Protein AF-A0A9D9MPE4-F1 (afdb_monomer_lite)

pLDDT: mean 89.32, std 13.88, range [50.31, 98.62]

Structure (mmCIF, N/CA/C/O backbone):
data_AF-A0A9D9MPE4-F1
#
_entry.id   AF-A0A9D9MPE4-F1
#
loop_
_atom_site.group_PDB
_atom_site.id
_atom_site.type_symbol
_atom_site.label_atom_id
_atom_site.label_alt_id
_atom_site.label_comp_id
_atom_site.label_asym_id
_atom_site.label_entity_id
_atom_site.label_seq_id
_atom_site.pdbx_PDB_ins_code
_atom_site.Cartn_x
_atom_site.Cartn_y
_atom_site.Cartn_z
_atom_site.occupancy
_atom_site.B_iso_or_equiv
_atom_site.auth_seq_id
_atom_site.auth_comp_id
_atom_site.auth_asym_id
_atom_site.auth_atom_id
_atom_site.pdbx_PDB_model_num
ATOM 1 N N . MET A 1 1 ? -32.839 11.301 33.427 1.00 52.88 1 MET A N 1
ATOM 2 C CA . MET A 1 1 ? -31.837 10.312 32.980 1.00 52.88 1 MET A CA 1
ATOM 3 C C . MET A 1 1 ? -32.446 9.555 31.813 1.00 52.88 1 MET A C 1
ATOM 5 O O . MET A 1 1 ? -33.246 8.661 32.034 1.00 52.88 1 MET A O 1
ATOM 9 N N . SER A 1 2 ? -32.174 9.999 30.587 1.00 50.31 2 SER A N 1
ATOM 10 C CA . SER A 1 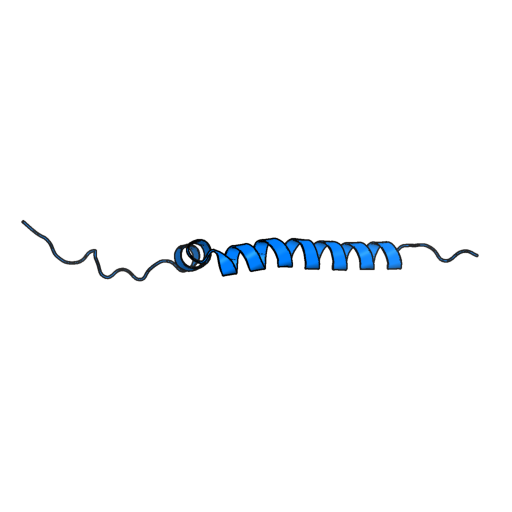2 ? -32.614 9.356 29.344 1.00 50.31 2 SER A CA 1
ATOM 11 C C . SER A 1 2 ? -31.419 8.606 28.753 1.00 50.31 2 SER A C 1
ATOM 13 O O . SER A 1 2 ? -30.627 9.188 28.019 1.00 50.31 2 SER A O 1
ATOM 15 N N . HIS A 1 3 ? -31.251 7.346 29.152 1.00 59.78 3 HIS A N 1
ATOM 16 C CA . HIS A 1 3 ? -30.257 6.424 28.601 1.00 59.78 3 HIS A CA 1
ATOM 17 C C . HIS A 1 3 ? -30.989 5.390 27.750 1.00 59.78 3 HIS A C 1
ATOM 19 O O . HIS A 1 3 ? -31.398 4.361 28.274 1.00 59.78 3 HIS A O 1
ATOM 25 N N . THR A 1 4 ? -31.191 5.673 26.465 1.00 64.06 4 THR A N 1
ATOM 26 C CA . THR A 1 4 ? -31.632 4.659 25.499 1.00 64.06 4 THR A CA 1
ATOM 27 C C . THR A 1 4 ? -31.372 5.183 24.085 1.00 64.06 4 THR A C 1
ATOM 29 O O . THR A 1 4 ? -31.695 6.336 23.819 1.00 64.06 4 THR A O 1
ATOM 32 N N . GLU A 1 5 ? -30.843 4.323 23.205 1.00 59.75 5 GLU A N 1
ATOM 33 C CA . GLU A 1 5 ? -30.926 4.384 21.722 1.00 59.75 5 GLU A CA 1
ATOM 34 C C . GLU A 1 5 ? -29.670 4.784 20.912 1.00 59.75 5 GLU A C 1
ATOM 36 O O . G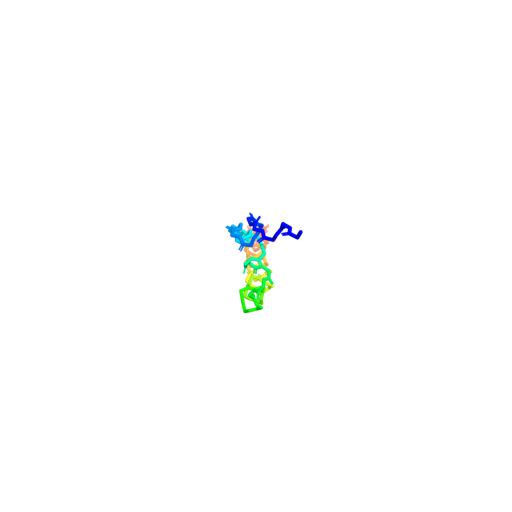LU A 1 5 ? -29.774 4.855 19.694 1.00 59.75 5 GLU A O 1
ATOM 41 N N . GLN A 1 6 ? -28.478 4.976 21.498 1.00 59.84 6 GLN A N 1
ATOM 42 C CA . GLN A 1 6 ? -27.244 5.212 20.702 1.00 59.84 6 GLN A CA 1
ATOM 43 C C . GLN A 1 6 ? -26.286 4.009 20.599 1.00 59.84 6 GLN A C 1
ATOM 45 O O . GLN A 1 6 ? -25.420 3.996 19.735 1.00 59.84 6 GLN A O 1
ATOM 50 N N . ASP A 1 7 ? -26.470 2.953 21.395 1.00 62.75 7 ASP A N 1
ATOM 51 C CA . ASP A 1 7 ? -25.525 1.821 21.447 1.00 62.75 7 ASP A CA 1
ATOM 52 C C . ASP A 1 7 ? -25.735 0.737 20.362 1.00 62.75 7 ASP A C 1
ATOM 54 O O . ASP A 1 7 ? -25.067 -0.293 20.389 1.00 62.75 7 ASP A O 1
ATOM 58 N N . ASN A 1 8 ? -26.654 0.929 19.405 1.00 73.81 8 ASN A N 1
ATOM 59 C CA . ASN A 1 8 ? -26.990 -0.072 18.373 1.00 73.81 8 ASN A CA 1
ATOM 60 C C . ASN A 1 8 ? -26.642 0.351 16.933 1.00 73.81 8 ASN A C 1
ATOM 62 O O . ASN A 1 8 ? -27.122 -0.266 15.979 1.00 73.81 8 ASN A O 1
ATOM 66 N N . GLU A 1 9 ? -25.825 1.388 16.735 1.00 83.50 9 GLU A N 1
ATOM 67 C CA . GLU A 1 9 ? -25.356 1.721 15.388 1.00 83.50 9 GLU A CA 1
ATOM 68 C C . GLU A 1 9 ? -24.345 0.667 14.890 1.00 83.50 9 GLU A C 1
ATOM 70 O O . GLU A 1 9 ? -23.421 0.293 15.619 1.00 83.50 9 GLU A O 1
ATOM 75 N N . PRO A 1 10 ? -24.500 0.143 13.658 1.00 86.69 10 PRO A N 1
ATOM 76 C CA . PRO A 1 10 ? -23.574 -0.843 13.118 1.00 86.69 10 PRO A CA 1
ATOM 77 C C . PRO A 1 10 ? -22.174 -0.237 12.973 1.00 86.69 10 PRO A C 1
ATOM 79 O O . PRO A 1 10 ? -22.010 0.857 12.433 1.00 86.69 10 PRO A O 1
ATOM 82 N N . VAL A 1 11 ? -21.152 -0.978 13.416 1.00 89.06 11 VAL A N 1
ATOM 83 C CA . VAL A 1 11 ? -19.755 -0.527 13.343 1.00 89.06 11 VAL A CA 1
ATOM 84 C C . VAL A 1 11 ? -19.378 -0.230 11.883 1.00 89.06 11 VAL A C 1
ATOM 86 O O . VAL A 1 11 ? -19.527 -1.120 11.037 1.00 89.06 11 VAL A O 1
ATOM 89 N N . PRO A 1 12 ? -18.847 0.966 11.567 1.00 93.12 12 PRO A N 1
ATOM 90 C CA . PRO A 1 12 ? -18.447 1.324 10.211 1.00 93.12 12 PRO A CA 1
ATOM 91 C C . PRO A 1 12 ? -17.430 0.345 9.610 1.00 93.12 12 PRO A C 1
ATOM 93 O O . PRO A 1 12 ? -16.473 -0.065 10.266 1.00 93.12 12 PRO A O 1
ATOM 96 N N . TRP A 1 13 ? -17.582 0.015 8.325 1.00 94.12 13 TRP A N 1
ATOM 97 C CA . TRP A 1 13 ? -16.723 -0.973 7.653 1.00 94.12 13 TRP A CA 1
ATOM 98 C C . TRP A 1 13 ? -15.238 -0.586 7.637 1.00 94.12 13 TRP A C 1
ATOM 100 O O . TRP A 1 13 ? -14.374 -1.429 7.867 1.00 94.12 13 TRP A O 1
ATOM 110 N N . MET A 1 14 ? -14.932 0.698 7.426 1.00 94.56 14 MET A N 1
ATOM 111 C CA . MET A 1 14 ? -13.547 1.176 7.450 1.00 94.56 14 MET A CA 1
ATOM 112 C C . MET A 1 14 ? -12.903 0.983 8.830 1.00 94.56 14 MET A C 1
ATOM 114 O O . MET A 1 14 ? -11.712 0.709 8.918 1.00 94.56 14 MET A O 1
ATOM 118 N N . GLN A 1 15 ? -13.691 1.080 9.904 1.00 93.56 15 GLN A N 1
ATOM 119 C CA . GLN A 1 15 ? -13.208 0.864 11.263 1.00 93.56 15 GLN A CA 1
ATOM 120 C C . GLN A 1 15 ? -12.855 -0.614 11.472 1.00 93.56 15 GLN A C 1
ATOM 122 O O . GLN A 1 15 ? -11.731 -0.924 11.842 1.00 93.56 15 GLN A O 1
ATOM 127 N N . GLN A 1 16 ? -13.736 -1.534 11.066 1.00 94.50 16 GLN A N 1
ATOM 128 C CA . GLN A 1 16 ? -13.461 -2.979 11.108 1.00 94.50 16 GLN A CA 1
ATOM 129 C C . GLN A 1 16 ? -12.220 -3.381 10.285 1.00 94.50 16 GLN A C 1
ATOM 131 O O . GLN A 1 16 ? -11.502 -4.312 10.651 1.00 94.50 16 GLN A O 1
ATOM 136 N N . LEU A 1 17 ? -11.962 -2.683 9.172 1.00 95.12 17 LEU A N 1
ATOM 137 C CA . LEU A 1 17 ? -10.775 -2.878 8.337 1.00 95.12 17 LEU A CA 1
ATOM 138 C C . LEU A 1 17 ? -9.488 -2.436 9.055 1.00 95.12 17 LEU A C 1
ATOM 140 O O . LEU A 1 17 ? -8.491 -3.156 9.018 1.00 95.12 17 LEU A O 1
ATOM 144 N N . LEU A 1 18 ? -9.517 -1.259 9.693 1.00 95.94 18 LEU A N 1
ATOM 145 C CA . LEU A 1 18 ? -8.380 -0.676 10.416 1.00 95.94 18 LEU A CA 1
ATOM 146 C C . LEU A 1 18 ? -8.124 -1.344 11.778 1.00 95.94 18 LEU A C 1
ATOM 148 O O . LEU A 1 18 ? -6.991 -1.343 12.252 1.00 95.94 18 LEU A O 1
ATOM 152 N N . ASP A 1 19 ? -9.140 -1.959 12.379 1.00 96.12 19 ASP A N 1
ATOM 153 C CA . ASP A 1 19 ? -9.034 -2.637 13.674 1.00 96.12 19 ASP A CA 1
ATOM 154 C C . ASP A 1 19 ? -8.410 -4.043 13.564 1.00 96.12 19 ASP A C 1
ATOM 156 O O . ASP A 1 19 ? -8.072 -4.655 14.579 1.00 96.12 19 ASP A O 1
ATOM 160 N N . ASN A 1 20 ? -8.223 -4.576 12.347 1.00 97.12 20 ASN A N 1
ATOM 161 C CA . ASN A 1 20 ? -7.595 -5.880 12.125 1.00 97.12 20 ASN A CA 1
ATOM 162 C C . ASN A 1 20 ? -6.103 -5.740 11.746 1.00 97.12 20 ASN A C 1
ATOM 164 O O . ASN A 1 20 ? -5.777 -5.538 10.570 1.00 97.12 20 ASN A O 1
ATOM 168 N N . PRO A 1 21 ? -5.165 -5.928 12.696 1.00 95.94 21 PRO A N 1
ATOM 169 C CA .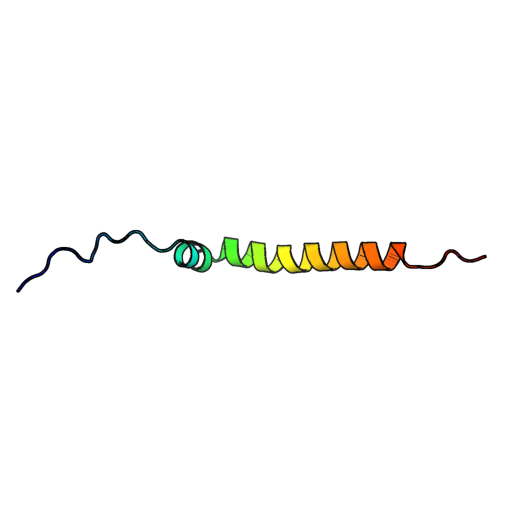 PRO A 1 21 ? -3.740 -5.715 12.450 1.00 95.94 21 PRO A CA 1
ATOM 170 C C . PRO A 1 21 ? -3.146 -6.688 11.425 1.00 95.94 21 PRO A C 1
ATOM 172 O O . PRO A 1 21 ? -2.235 -6.314 10.690 1.00 95.94 21 PRO A O 1
ATOM 175 N N . PHE A 1 22 ? -3.655 -7.919 11.325 1.00 98.19 22 PHE A N 1
ATOM 176 C CA . PHE A 1 22 ? -3.175 -8.882 10.329 1.00 98.19 22 PHE A CA 1
ATOM 177 C C . PHE A 1 22 ? -3.634 -8.522 8.924 1.00 98.19 22 PHE A C 1
ATOM 179 O O . PHE A 1 22 ? -2.875 -8.690 7.974 1.00 98.19 22 PHE A O 1
ATOM 186 N N . LEU A 1 23 ? -4.855 -8.005 8.791 1.00 97.31 23 LEU A N 1
ATOM 187 C CA . LEU A 1 23 ? -5.364 -7.528 7.513 1.00 97.31 23 LEU A CA 1
ATOM 188 C C . LEU A 1 23 ? -4.579 -6.296 7.052 1.00 97.31 23 LEU A C 1
ATOM 190 O O . LEU A 1 23 ? -4.173 -6.233 5.892 1.00 97.31 23 LEU A O 1
ATOM 194 N N . LEU A 1 24 ? -4.291 -5.362 7.962 1.00 97.12 24 LEU A N 1
ATOM 195 C CA . LEU A 1 24 ? -3.428 -4.218 7.668 1.00 97.12 24 LEU A CA 1
ATOM 196 C C . LEU A 1 24 ? -2.002 -4.637 7.305 1.00 97.12 24 LEU A C 1
ATOM 198 O O . LEU A 1 24 ? -1.448 -4.112 6.344 1.00 97.12 24 LEU A O 1
ATOM 202 N N . LEU A 1 25 ? -1.420 -5.603 8.019 1.00 98.00 25 LEU A N 1
ATOM 203 C CA . LEU A 1 25 ? -0.098 -6.145 7.703 1.00 98.00 25 LEU A CA 1
ATOM 204 C C . LEU A 1 25 ? -0.088 -6.833 6.334 1.00 98.00 25 LEU A C 1
ATOM 206 O O . LEU A 1 25 ? 0.820 -6.607 5.536 1.00 98.00 25 LEU A O 1
ATOM 210 N N . PHE A 1 26 ? -1.113 -7.634 6.042 1.00 98.19 26 PHE A N 1
ATOM 211 C CA . PHE A 1 26 ? -1.267 -8.295 4.753 1.00 98.19 26 PHE A CA 1
ATOM 212 C C . PHE A 1 26 ? -1.341 -7.270 3.627 1.00 98.19 26 PHE A C 1
ATOM 214 O O . PHE A 1 26 ? -0.539 -7.340 2.703 1.00 98.19 26 PHE A O 1
ATOM 221 N N . LEU A 1 27 ? -2.235 -6.282 3.718 1.00 97.94 27 LEU A N 1
ATOM 222 C CA . LEU A 1 27 ? -2.330 -5.216 2.719 1.00 97.94 27 LEU A CA 1
ATOM 223 C C . LEU A 1 27 ? -1.023 -4.418 2.620 1.00 97.94 27 LEU A C 1
ATOM 225 O O . LEU A 1 27 ? -0.569 -4.129 1.515 1.00 97.94 27 LEU A O 1
ATOM 229 N N . GLY A 1 28 ? -0.378 -4.133 3.753 1.00 97.62 28 GLY A N 1
ATOM 230 C CA . GLY A 1 28 ? 0.885 -3.402 3.822 1.00 97.62 28 GLY A CA 1
ATOM 231 C C . GLY A 1 28 ? 2.044 -4.095 3.105 1.00 97.62 28 GLY A C 1
ATOM 232 O O . GLY A 1 28 ? 2.888 -3.412 2.535 1.00 97.62 28 GLY A O 1
ATOM 233 N N . VAL A 1 29 ? 2.075 -5.430 3.077 1.00 98.38 29 VAL A N 1
ATOM 234 C CA . VAL A 1 29 ? 3.082 -6.203 2.327 1.00 98.38 29 VAL A CA 1
ATOM 235 C C . VAL A 1 29 ? 2.619 -6.489 0.896 1.00 98.38 29 VAL A C 1
ATOM 237 O O . VAL A 1 29 ? 3.397 -6.368 -0.050 1.00 98.38 29 VAL A O 1
ATOM 240 N N . MET A 1 30 ? 1.345 -6.833 0.709 1.00 98.38 30 MET A N 1
ATOM 241 C CA . MET A 1 30 ? 0.792 -7.232 -0.586 1.00 98.38 30 MET A CA 1
ATOM 242 C C . MET A 1 30 ? 0.737 -6.086 -1.588 1.00 98.38 30 MET A C 1
ATOM 244 O O . MET A 1 30 ? 1.058 -6.297 -2.755 1.00 98.38 30 MET A O 1
ATOM 248 N N . ILE A 1 31 ? 0.347 -4.882 -1.159 1.00 98.38 31 ILE A N 1
ATOM 249 C CA . ILE A 1 31 ? 0.256 -3.715 -2.046 1.00 98.38 31 ILE A CA 1
ATOM 250 C C . ILE A 1 31 ? 1.617 -3.407 -2.689 1.00 98.38 31 ILE A C 1
ATOM 252 O O . ILE A 1 31 ? 1.689 -3.439 -3.919 1.00 98.38 31 ILE A O 1
ATOM 256 N N . PRO A 1 32 ? 2.708 -3.156 -1.936 1.00 98.12 32 PRO A N 1
ATOM 257 C CA . PRO A 1 32 ? 4.000 -2.886 -2.555 1.00 98.12 32 PRO A CA 1
ATOM 258 C C . PRO A 1 32 ? 4.513 -4.091 -3.341 1.00 98.12 32 PRO A C 1
ATOM 260 O O . PRO A 1 32 ? 5.059 -3.896 -4.420 1.00 98.12 32 PRO A O 1
ATOM 263 N N . MET A 1 33 ? 4.294 -5.324 -2.869 1.00 98.50 33 MET A N 1
ATOM 264 C CA . MET A 1 33 ? 4.680 -6.524 -3.614 1.00 98.50 33 MET A CA 1
ATOM 265 C C . MET A 1 33 ? 4.061 -6.538 -5.020 1.00 98.50 33 MET A C 1
ATOM 267 O O . MET A 1 33 ? 4.783 -6.674 -6.004 1.00 98.50 33 MET A O 1
ATOM 271 N N . VAL A 1 34 ? 2.743 -6.353 -5.135 1.00 98.62 34 VAL A N 1
ATOM 272 C CA . VAL A 1 34 ? 2.051 -6.346 -6.433 1.00 98.62 34 VAL A CA 1
ATOM 273 C C . VAL A 1 34 ? 2.489 -5.154 -7.282 1.00 98.62 34 VAL A C 1
ATOM 275 O O . VAL A 1 34 ? 2.788 -5.332 -8.461 1.00 98.62 34 VAL A O 1
ATOM 278 N N . VAL A 1 35 ? 2.575 -3.957 -6.695 1.00 98.56 35 VAL A N 1
ATOM 279 C CA . VAL A 1 35 ? 2.989 -2.743 -7.416 1.00 98.56 35 VAL A CA 1
ATOM 280 C C . VAL A 1 35 ? 4.393 -2.901 -7.999 1.00 98.56 35 VAL A C 1
ATOM 282 O O . VAL A 1 35 ? 4.576 -2.653 -9.189 1.00 98.56 35 VAL A O 1
ATOM 285 N N . TYR A 1 36 ? 5.368 -3.357 -7.208 1.00 98.00 36 TYR A N 1
ATOM 286 C CA . TYR A 1 36 ? 6.742 -3.535 -7.680 1.00 98.00 36 TYR A CA 1
ATOM 287 C C . TYR A 1 36 ? 6.884 -4.676 -8.684 1.00 98.00 36 TYR A C 1
ATOM 289 O O . TYR A 1 36 ? 7.673 -4.547 -9.616 1.00 98.00 36 TYR A O 1
ATOM 297 N N . ILE A 1 37 ? 6.115 -5.762 -8.548 1.00 98.38 37 ILE A N 1
ATOM 298 C CA . ILE A 1 37 ? 6.098 -6.830 -9.557 1.00 98.38 37 ILE A CA 1
ATOM 299 C C . ILE A 1 37 ? 5.575 -6.286 -10.886 1.00 98.38 37 ILE A C 1
ATOM 301 O O . ILE A 1 37 ? 6.233 -6.446 -11.910 1.00 98.38 37 ILE A O 1
ATOM 305 N N . LEU A 1 38 ? 4.414 -5.626 -10.881 1.00 98.38 38 LEU A N 1
ATOM 306 C CA . LEU A 1 38 ? 3.819 -5.078 -12.101 1.00 98.38 38 LEU A CA 1
ATOM 307 C C . LEU A 1 38 ? 4.733 -4.036 -12.745 1.00 98.38 38 LEU A C 1
ATOM 309 O O . LEU A 1 38 ? 4.965 -4.084 -13.952 1.00 98.38 38 LEU A O 1
ATOM 313 N N . TRP A 1 39 ? 5.282 -3.130 -11.937 1.00 98.19 39 TRP A N 1
ATOM 314 C CA . TRP A 1 39 ? 6.229 -2.128 -12.405 1.00 98.19 39 TRP A CA 1
ATOM 315 C C . TRP A 1 39 ? 7.489 -2.770 -13.001 1.00 98.19 39 TRP A C 1
ATOM 317 O O . TRP A 1 39 ? 7.863 -2.430 -14.119 1.00 98.19 39 TRP A O 1
ATOM 327 N N . GLY A 1 40 ? 8.087 -3.758 -12.327 1.00 97.69 40 GLY A N 1
ATOM 328 C CA . GLY A 1 40 ? 9.261 -4.472 -12.833 1.00 97.69 40 GLY A CA 1
ATOM 329 C C . GLY A 1 40 ? 8.991 -5.247 -14.126 1.00 97.69 40 GLY A C 1
ATOM 330 O O . GLY A 1 40 ? 9.838 -5.277 -15.013 1.00 97.69 40 GLY A O 1
ATOM 331 N N . VAL A 1 41 ? 7.797 -5.826 -14.286 1.00 98.12 41 VAL A N 1
ATOM 332 C CA . VAL A 1 41 ? 7.393 -6.471 -15.547 1.00 98.12 41 VAL A CA 1
ATOM 333 C C . VAL A 1 41 ? 7.313 -5.450 -16.682 1.00 98.12 41 VAL A C 1
ATOM 335 O O . VAL A 1 41 ? 7.835 -5.709 -17.764 1.00 98.12 41 VAL A O 1
ATOM 338 N N . ILE A 1 42 ? 6.691 -4.290 -16.447 1.00 97.38 42 ILE A N 1
ATOM 339 C CA . ILE A 1 42 ? 6.621 -3.211 -17.446 1.00 97.38 42 ILE A CA 1
ATOM 340 C C . ILE A 1 42 ? 8.029 -2.744 -17.830 1.00 97.38 42 ILE A C 1
ATOM 342 O O . ILE A 1 42 ? 8.298 -2.550 -19.016 1.00 97.38 42 ILE A O 1
ATOM 346 N N . ASP A 1 43 ? 8.922 -2.602 -16.850 1.00 96.81 43 ASP A N 1
ATOM 347 C CA . ASP A 1 43 ? 10.305 -2.175 -17.066 1.00 96.81 43 ASP A CA 1
ATOM 348 C C . ASP A 1 43 ? 11.058 -3.169 -17.963 1.00 96.81 43 ASP A C 1
ATOM 350 O O . ASP A 1 43 ? 11.594 -2.780 -18.999 1.00 96.81 43 ASP A O 1
ATOM 354 N N . ILE A 1 44 ? 10.977 -4.472 -17.661 1.00 96.06 44 ILE A N 1
ATOM 355 C CA . ILE A 1 44 ? 11.589 -5.541 -18.471 1.00 96.06 44 ILE A CA 1
ATOM 356 C C . 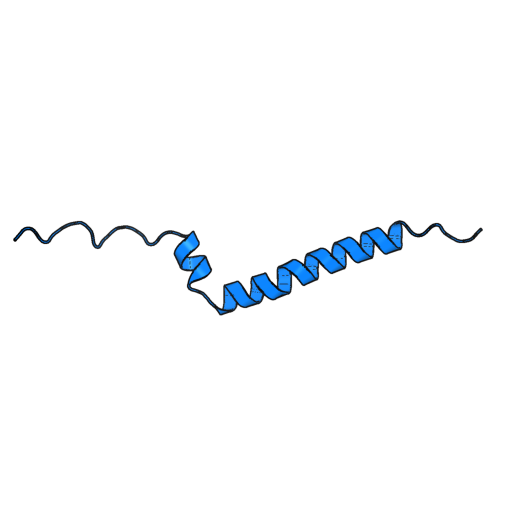ILE A 1 44 ? 11.043 -5.549 -19.904 1.00 96.06 44 ILE A C 1
ATOM 358 O O . ILE A 1 44 ? 11.817 -5.644 -20.855 1.00 96.06 44 ILE A O 1
ATOM 362 N N . LEU A 1 45 ? 9.721 -5.446 -20.077 1.00 96.19 45 LEU A N 1
ATOM 363 C CA . LEU A 1 45 ? 9.090 -5.449 -21.404 1.00 96.19 45 LEU A CA 1
ATOM 364 C C . LEU A 1 45 ? 9.441 -4.207 -22.233 1.00 96.19 45 LEU A C 1
ATOM 366 O O . LEU A 1 45 ? 9.347 -4.243 -23.459 1.00 96.19 45 LEU A O 1
ATOM 370 N N . SER A 1 46 ? 9.836 -3.119 -21.572 1.00 95.19 46 SER A N 1
ATOM 371 C CA . SER A 1 46 ? 10.225 -1.863 -22.216 1.00 95.19 46 SER A CA 1
ATOM 372 C C . SER A 1 46 ? 11.697 -1.836 -22.638 1.00 95.19 46 SER A C 1
ATOM 374 O O . SER A 1 46 ? 12.103 -0.905 -23.337 1.00 95.19 46 SER A O 1
ATOM 376 N N . ILE A 1 47 ? 12.503 -2.836 -22.251 1.00 94.88 47 ILE A N 1
ATOM 377 C CA . ILE A 1 47 ? 13.907 -2.929 -22.663 1.00 94.88 47 ILE A CA 1
ATOM 378 C C . ILE A 1 47 ? 13.968 -3.228 -24.169 1.00 94.88 47 ILE A C 1
ATOM 380 O O . ILE A 1 47 ? 13.472 -4.267 -24.615 1.00 94.88 47 ILE A O 1
ATOM 384 N N . PRO A 1 48 ? 14.597 -2.357 -24.980 1.00 90.81 48 PRO A N 1
ATOM 385 C CA . PRO A 1 48 ? 14.768 -2.625 -26.397 1.00 90.81 48 PRO A CA 1
ATOM 386 C C . PRO A 1 48 ? 15.715 -3.811 -26.590 1.00 90.81 48 PRO A C 1
ATOM 388 O O . PRO A 1 48 ? 16.815 -3.850 -26.036 1.00 90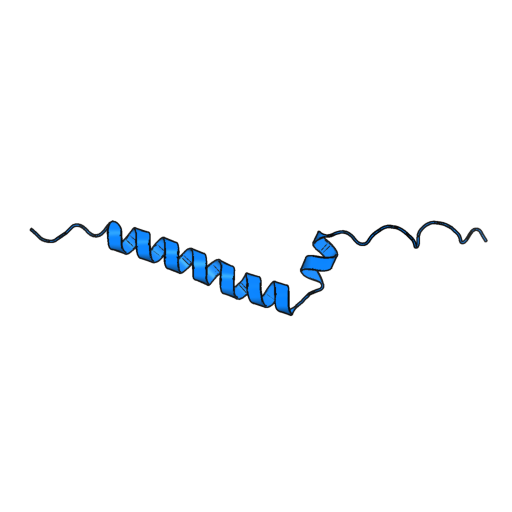.81 48 PRO A O 1
ATOM 391 N N . MET A 1 49 ? 15.296 -4.775 -27.409 1.00 84.50 49 MET A N 1
ATOM 392 C CA . MET A 1 49 ? 16.135 -5.916 -27.767 1.00 84.50 49 MET A CA 1
ATOM 393 C C . MET A 1 49 ? 17.364 -5.420 -28.537 1.00 84.50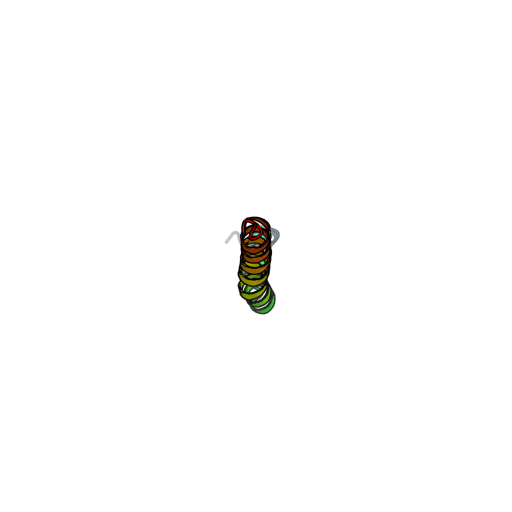 49 MET A C 1
ATOM 395 O O . MET A 1 49 ? 17.241 -4.610 -29.459 1.00 84.50 49 MET A O 1
ATOM 399 N N . ALA A 1 50 ? 18.549 -5.892 -28.146 1.00 81.81 50 ALA A N 1
ATOM 400 C CA . ALA A 1 50 ? 19.785 -5.570 -28.850 1.00 81.81 50 ALA A CA 1
ATOM 401 C C . ALA A 1 50 ? 19.695 -6.033 -30.315 1.00 81.81 50 ALA A C 1
ATOM 403 O O . ALA A 1 50 ? 19.149 -7.100 -30.600 1.00 81.81 50 ALA A O 1
ATOM 404 N N . LYS A 1 51 ? 20.194 -5.193 -31.225 1.00 67.31 51 LYS A N 1
ATOM 405 C CA . LYS A 1 51 ? 20.200 -5.440 -32.670 1.00 67.31 51 LYS A CA 1
ATOM 406 C C . LYS A 1 51 ? 21.263 -6.455 -33.075 1.00 67.31 51 LYS A C 1
ATOM 408 O O . LYS A 1 51 ? 22.372 -6.383 -32.503 1.00 67.31 51 LYS A O 1
#

Foldseek 3Di:
DDDDDDPPDPDDPVVVCVVDVVNVVCCVVVVVVVVVVVVVVVVVVPDDDDD

Radius of gyration: 22.62 Å; chains: 1; bounding box: 53×19×66 Å

Secondary structure (DSSP, 8-state):
----SSTTPPPPHHHHHHT-HHHHHHHHHHHHHHHHHHHHHHHHHTSPPP-

Sequence (51 aa):
MSHTEQDNEPVPWMQQLLDNPFLLLFLGVMIPMVVYILWGVIDILSIPMAK